Protein AF-A0A1E4ZUL5-F1 (afdb_monomer_lite)

Sequence (104 aa):
MFKGIKDVDRNYIQQSSVSFIKHAQAMFTQFPDTQESRTGSNTEALPSIWDDWYGFEDRINQFITANLNLQAALDDQVHDRKLRKAFFAVARGCKSCHDNYRND

pLDDT: mean 93.01, std 6.81, range [63.62, 98.62]

Structure (mmCIF, N/CA/C/O backbone):
data_AF-A0A1E4ZUL5-F1
#
_entry.id   AF-A0A1E4ZUL5-F1
#
loop_
_atom_site.group_PDB
_atom_site.id
_atom_site.type_symbol
_atom_site.label_atom_id
_atom_site.label_alt_id
_atom_site.label_comp_id
_atom_site.label_asym_id
_atom_site.label_entity_id
_atom_site.label_seq_id
_atom_site.pdbx_PDB_ins_code
_atom_site.Cartn_x
_atom_site.Cartn_y
_atom_site.Cartn_z
_atom_site.occupancy
_atom_site.B_iso_or_equiv
_atom_site.auth_seq_id
_atom_site.auth_comp_id
_atom_site.auth_asym_id
_atom_site.auth_atom_id
_atom_site.pdbx_PDB_model_num
ATOM 1 N N . MET A 1 1 ? -7.786 -13.842 13.023 1.00 78.81 1 MET A N 1
ATOM 2 C CA . MET A 1 1 ? -8.568 -12.612 13.251 1.00 78.81 1 MET A CA 1
ATOM 3 C C . MET A 1 1 ? -9.837 -12.633 12.410 1.00 78.81 1 MET A C 1
ATOM 5 O O . MET A 1 1 ? -10.773 -13.324 12.775 1.00 78.81 1 MET A O 1
ATOM 9 N N . PHE A 1 2 ? -9.887 -12.015 11.228 1.00 82.88 2 PHE A N 1
ATOM 10 C CA . PHE A 1 2 ? -11.168 -11.816 10.525 1.00 82.88 2 PHE A CA 1
ATOM 11 C C . PHE A 1 2 ? -11.754 -13.036 9.790 1.00 82.88 2 PHE A C 1
ATOM 13 O O . PHE A 1 2 ? -12.927 -13.009 9.428 1.00 82.88 2 PHE A O 1
ATOM 20 N N . LYS A 1 3 ? -10.980 -14.121 9.640 1.00 83.75 3 LYS A N 1
ATOM 21 C CA . LYS A 1 3 ? -11.459 -15.447 9.194 1.00 83.75 3 LYS A CA 1
ATOM 22 C C . LYS A 1 3 ? -11.962 -16.346 10.344 1.00 83.75 3 LYS A C 1
ATOM 24 O O . LYS A 1 3 ? -12.230 -17.513 10.112 1.00 83.75 3 LYS A O 1
ATOM 29 N N . GLY A 1 4 ? -12.014 -15.853 11.588 1.00 82.81 4 GLY A N 1
ATOM 30 C CA . GLY A 1 4 ? -12.458 -16.634 12.758 1.00 82.81 4 GLY A CA 1
ATOM 31 C C . GLY A 1 4 ? -11.437 -17.633 13.323 1.00 82.81 4 GLY A C 1
ATOM 32 O O . GLY A 1 4 ? -11.701 -18.256 14.335 1.00 82.81 4 GLY A O 1
ATOM 33 N N . ILE A 1 5 ? -10.251 -17.750 12.713 1.00 82.69 5 ILE A N 1
ATOM 34 C CA . ILE A 1 5 ? -9.186 -18.695 13.123 1.00 82.69 5 ILE A CA 1
ATOM 35 C C . ILE A 1 5 ? -8.497 -18.285 14.445 1.00 82.69 5 ILE A C 1
ATOM 37 O O . ILE A 1 5 ? -7.908 -19.105 15.134 1.00 82.69 5 ILE A O 1
ATOM 41 N N . LYS A 1 6 ? -8.532 -16.993 14.786 1.00 85.69 6 LYS A N 1
ATOM 42 C CA . LYS A 1 6 ? -7.927 -16.403 15.995 1.00 85.69 6 LYS A CA 1
ATOM 43 C C . LYS A 1 6 ? -8.708 -15.143 16.353 1.00 85.69 6 LYS A C 1
ATOM 45 O O . LYS A 1 6 ? -9.164 -14.476 15.416 1.00 85.69 6 LYS A O 1
ATOM 50 N N . ASP A 1 7 ? -8.770 -14.791 17.631 1.00 88.44 7 ASP A N 1
ATOM 51 C CA . ASP A 1 7 ? -9.349 -13.536 18.118 1.00 88.44 7 ASP A CA 1
ATOM 52 C C . ASP A 1 7 ? -8.728 -12.296 17.465 1.00 88.44 7 ASP A C 1
ATOM 54 O O . ASP A 1 7 ? -7.608 -12.327 16.944 1.00 88.44 7 ASP A O 1
ATOM 58 N N . VAL A 1 8 ? -9.492 -11.204 17.442 1.00 87.62 8 VAL A N 1
ATOM 59 C CA . VAL A 1 8 ? -9.040 -9.914 16.913 1.00 87.62 8 VAL A CA 1
ATOM 60 C C . VAL A 1 8 ? -8.102 -9.264 17.927 1.00 87.62 8 VAL A C 1
ATOM 62 O O . VAL A 1 8 ? -8.526 -8.860 19.003 1.00 87.62 8 VAL A O 1
ATOM 65 N N . ASP A 1 9 ? -6.834 -9.124 17.551 1.00 91.56 9 ASP A N 1
ATOM 66 C CA . ASP A 1 9 ? -5.824 -8.403 18.326 1.00 91.56 9 ASP A CA 1
ATOM 67 C C . ASP A 1 9 ? -5.589 -7.033 17.680 1.00 91.56 9 ASP A C 1
ATOM 69 O O . ASP A 1 9 ? -4.922 -6.908 16.649 1.00 91.56 9 ASP A O 1
ATOM 73 N N . ARG A 1 10 ? -6.195 -5.998 18.268 1.00 91.06 10 ARG A N 1
ATOM 74 C CA . ARG A 1 10 ? -6.157 -4.627 17.741 1.00 91.06 10 ARG A CA 1
ATOM 75 C C . ARG A 1 10 ? -4.744 -4.035 17.756 1.00 91.06 10 ARG A C 1
ATOM 77 O O . ARG A 1 10 ? -4.386 -3.337 16.811 1.00 91.06 10 ARG A O 1
ATOM 84 N N . ASN A 1 11 ? -3.923 -4.372 18.754 1.00 92.81 11 ASN A N 1
ATOM 85 C CA . ASN A 1 11 ? -2.539 -3.898 18.843 1.00 92.81 11 ASN A CA 1
ATOM 86 C C . ASN A 1 11 ? -1.685 -4.492 17.721 1.00 92.81 11 ASN A C 1
ATOM 88 O O . ASN A 1 11 ? -0.937 -3.774 17.059 1.00 92.81 11 ASN A O 1
ATOM 92 N N . TYR A 1 12 ? -1.844 -5.789 17.455 1.00 94.06 12 TYR A N 1
ATOM 93 C CA . TYR A 1 12 ? -1.155 -6.441 16.346 1.00 94.06 12 TYR A CA 1
ATOM 94 C C . TYR A 1 12 ? -1.571 -5.866 14.985 1.00 94.06 12 TYR A C 1
ATOM 96 O O . TYR A 1 12 ? -0.724 -5.652 14.113 1.00 94.06 12 TYR A O 1
ATOM 104 N N . ILE A 1 13 ? -2.864 -5.577 14.791 1.00 94.31 13 ILE A N 1
ATOM 105 C CA . ILE A 1 13 ? -3.350 -4.944 13.555 1.00 94.31 13 ILE A CA 1
ATOM 106 C C . ILE A 1 13 ? -2.754 -3.535 13.409 1.00 94.31 13 ILE A C 1
ATOM 108 O O . ILE A 1 13 ? -2.293 -3.199 12.318 1.00 94.31 13 ILE A O 1
ATOM 112 N N . GLN A 1 14 ? -2.691 -2.746 14.488 1.00 95.50 14 GLN A N 1
ATOM 113 C CA . GLN A 1 14 ? -2.076 -1.413 14.474 1.00 95.50 14 GLN A CA 1
ATOM 114 C C . GLN A 1 14 ? -0.600 -1.479 14.061 1.00 95.50 14 GLN A C 1
ATOM 116 O O . GLN A 1 14 ? -0.184 -0.787 13.133 1.00 95.50 14 GLN A O 1
ATOM 121 N N . GLN A 1 15 ? 0.186 -2.348 14.704 1.00 97.44 15 GLN A N 1
ATOM 122 C CA . GLN A 1 15 ? 1.610 -2.518 14.394 1.00 97.44 15 GLN A CA 1
ATOM 123 C C . GLN A 1 15 ? 1.828 -2.979 12.949 1.00 97.44 15 GLN A C 1
ATOM 125 O O . GLN A 1 15 ? 2.699 -2.459 12.252 1.00 97.44 15 GLN A O 1
ATOM 130 N N . SER A 1 16 ? 0.999 -3.911 12.472 1.00 96.94 16 SER A N 1
ATOM 131 C CA . SER A 1 16 ? 1.052 -4.382 11.085 1.00 96.94 16 SER A CA 1
ATOM 132 C C . SER A 1 16 ? 0.747 -3.255 10.098 1.00 96.94 16 SER A C 1
ATOM 134 O O . SER A 1 16 ? 1.457 -3.097 9.108 1.00 96.94 16 SER A O 1
ATOM 136 N N . SER A 1 17 ? -0.268 -2.435 10.383 1.00 97.81 17 SER A N 1
ATOM 137 C CA . SER A 1 17 ? -0.645 -1.307 9.531 1.00 97.81 17 SER A CA 1
ATOM 138 C C . SER A 1 17 ? 0.464 -0.254 9.431 1.00 97.81 17 SER A C 1
ATOM 140 O O . SER A 1 17 ? 0.738 0.243 8.340 1.00 97.81 17 SER A O 1
ATOM 142 N N . VAL A 1 18 ? 1.157 0.043 10.535 1.00 98.25 18 VAL A N 1
ATOM 143 C CA . VAL A 1 18 ? 2.320 0.948 10.530 1.00 98.25 18 VAL A CA 1
ATOM 144 C C . VAL A 1 18 ? 3.439 0.400 9.640 1.00 98.25 18 VAL A C 1
ATOM 146 O O . VAL A 1 18 ? 3.971 1.128 8.801 1.00 98.25 18 VAL A O 1
ATOM 149 N N . SER A 1 19 ? 3.760 -0.891 9.763 1.00 98.38 19 SER A N 1
ATOM 150 C CA . SER A 1 19 ? 4.760 -1.544 8.907 1.00 98.38 19 SER A CA 1
ATOM 151 C C . SER A 1 19 ? 4.369 -1.513 7.428 1.00 98.38 19 SER A C 1
ATOM 153 O O . SER A 1 19 ? 5.211 -1.245 6.574 1.00 98.38 19 SER A O 1
ATOM 155 N N . PHE A 1 20 ? 3.090 -1.729 7.114 1.00 98.31 20 PHE A N 1
ATOM 156 C CA . PHE A 1 20 ? 2.585 -1.658 5.744 1.00 98.31 20 PHE A CA 1
ATOM 157 C C . PHE A 1 20 ? 2.704 -0.261 5.140 1.00 98.31 20 PHE A C 1
ATOM 159 O O . PHE A 1 20 ? 3.170 -0.147 4.009 1.00 98.31 20 PHE A O 1
ATOM 166 N N . ILE A 1 21 ? 2.359 0.797 5.882 1.00 98.62 21 ILE A N 1
ATOM 167 C CA . ILE A 1 21 ? 2.550 2.179 5.414 1.00 98.62 21 ILE A CA 1
ATOM 168 C C . ILE A 1 21 ? 4.032 2.456 5.155 1.00 98.62 21 ILE A C 1
ATOM 170 O O . ILE A 1 21 ? 4.376 2.972 4.094 1.00 98.62 21 ILE A O 1
ATOM 174 N N . LYS A 1 22 ? 4.915 2.067 6.083 1.00 98.44 22 LYS A N 1
ATOM 175 C CA . LYS A 1 22 ? 6.362 2.264 5.933 1.00 98.44 22 LYS A CA 1
ATOM 176 C C . LYS A 1 22 ? 6.908 1.573 4.680 1.00 98.44 22 LYS A C 1
ATOM 178 O O . LYS A 1 22 ? 7.675 2.177 3.937 1.00 98.44 22 LYS A O 1
ATOM 183 N N . HIS A 1 23 ? 6.530 0.318 4.438 1.00 98.00 23 HIS A N 1
ATOM 184 C CA . HIS A 1 23 ? 6.974 -0.403 3.244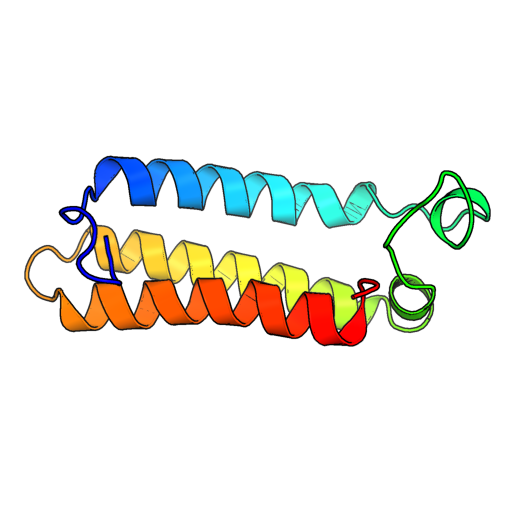 1.00 98.00 23 HIS A CA 1
ATOM 185 C C . HIS A 1 23 ? 6.399 0.206 1.967 1.00 98.00 23 HIS A C 1
ATOM 187 O O . HIS A 1 23 ? 7.141 0.375 1.008 1.00 98.00 23 HIS A O 1
ATOM 193 N N . ALA A 1 24 ? 5.124 0.603 1.969 1.00 98.00 24 ALA A N 1
ATOM 194 C CA . ALA A 1 24 ? 4.502 1.273 0.832 1.00 98.00 24 ALA A CA 1
ATOM 195 C C . ALA A 1 24 ? 5.218 2.588 0.478 1.00 98.00 24 ALA A C 1
ATOM 197 O O . ALA A 1 24 ? 5.523 2.829 -0.682 1.00 98.00 24 ALA A O 1
ATOM 198 N N . GLN A 1 25 ? 5.589 3.397 1.474 1.00 98.19 25 GLN A N 1
ATOM 199 C CA . GLN A 1 25 ? 6.389 4.611 1.261 1.00 98.19 25 GLN A CA 1
ATOM 200 C C . GLN A 1 25 ? 7.786 4.317 0.700 1.00 98.19 25 GLN A C 1
ATOM 202 O O . GLN A 1 25 ? 8.311 5.102 -0.084 1.00 98.19 25 GLN A O 1
ATOM 207 N N . ALA A 1 26 ? 8.396 3.193 1.075 1.00 97.62 26 ALA A N 1
ATOM 208 C CA . ALA A 1 26 ? 9.687 2.802 0.521 1.00 97.62 26 ALA A CA 1
ATOM 209 C C . ALA A 1 26 ? 9.589 2.421 -0.969 1.00 97.62 26 ALA A C 1
ATOM 211 O O . ALA A 1 26 ? 10.560 2.592 -1.698 1.00 97.62 26 ALA A O 1
ATOM 212 N N . MET A 1 27 ? 8.430 1.949 -1.449 1.00 96.00 27 MET A N 1
ATOM 213 C CA . MET A 1 27 ? 8.271 1.496 -2.839 1.00 96.00 27 MET A CA 1
ATOM 214 C C . MET A 1 27 ? 8.566 2.594 -3.869 1.00 96.00 27 MET A C 1
ATOM 216 O O . MET A 1 27 ? 9.116 2.285 -4.917 1.00 96.00 27 MET A O 1
ATOM 220 N N . PHE A 1 28 ? 8.336 3.873 -3.562 1.00 95.75 28 PHE A N 1
ATOM 221 C CA . PHE A 1 28 ? 8.670 4.970 -4.483 1.00 95.75 28 PHE A CA 1
ATOM 222 C C . PHE A 1 28 ? 10.158 5.027 -4.874 1.00 95.75 28 PHE A C 1
ATOM 224 O O . PHE A 1 28 ? 10.497 5.601 -5.902 1.00 95.75 28 PHE A O 1
ATOM 231 N N . THR A 1 29 ? 11.057 4.445 -4.072 1.00 95.94 29 THR A N 1
ATOM 232 C CA . THR A 1 29 ? 12.506 4.439 -4.344 1.00 95.94 29 THR A CA 1
ATOM 233 C C . THR A 1 29 ? 13.095 3.043 -4.544 1.00 95.94 29 THR A C 1
ATOM 235 O O . THR A 1 29 ? 14.248 2.925 -4.948 1.00 95.94 29 THR A O 1
ATOM 238 N N . GLN A 1 30 ? 12.327 1.981 -4.284 1.00 94.94 30 GLN A N 1
ATOM 239 C CA . GLN A 1 30 ? 12.791 0.588 -4.379 1.00 94.94 30 GLN A CA 1
ATOM 240 C C . GLN A 1 30 ? 12.534 -0.059 -5.749 1.00 94.94 30 GLN A C 1
ATOM 242 O O . GLN A 1 30 ? 12.935 -1.198 -5.966 1.00 94.94 30 GLN A O 1
ATOM 247 N N . PHE A 1 31 ? 11.916 0.668 -6.683 1.00 95.25 31 PHE A N 1
ATOM 248 C CA . PHE A 1 31 ? 11.722 0.241 -8.072 1.00 95.25 31 PHE A CA 1
ATOM 249 C C . PHE A 1 31 ? 12.484 1.165 -9.037 1.00 95.25 31 PHE A C 1
ATOM 251 O O . PHE A 1 31 ? 11.858 1.830 -9.864 1.00 95.25 31 PHE A O 1
ATOM 258 N N . PRO A 1 32 ? 13.827 1.265 -8.938 1.00 95.19 32 PRO A N 1
ATOM 259 C CA . PRO A 1 32 ? 14.588 2.095 -9.863 1.00 95.19 32 PRO A CA 1
ATOM 260 C C . PRO A 1 32 ? 14.402 1.589 -11.298 1.00 95.19 32 PRO A C 1
ATOM 262 O O . PRO A 1 32 ? 14.262 0.391 -11.530 1.00 95.19 32 PRO A O 1
ATOM 265 N N . ASP A 1 33 ? 14.382 2.501 -12.267 1.00 95.06 33 ASP A N 1
ATOM 266 C CA . ASP A 1 33 ? 14.229 2.137 -13.675 1.00 95.06 33 ASP A CA 1
ATOM 267 C C . ASP A 1 33 ? 15.566 1.654 -14.261 1.00 95.06 33 ASP A C 1
ATOM 269 O O . ASP A 1 33 ? 16.291 2.394 -14.928 1.00 95.06 33 ASP A O 1
ATOM 273 N N . THR A 1 34 ? 15.935 0.413 -13.935 1.00 94.06 34 THR A N 1
ATOM 274 C CA . THR A 1 34 ? 17.105 -0.277 -14.494 1.00 94.06 34 THR A CA 1
ATOM 275 C C . THR A 1 34 ? 16.706 -1.604 -15.130 1.00 94.06 34 THR A C 1
ATOM 277 O O . THR A 1 34 ? 15.645 -2.169 -14.846 1.00 94.06 34 THR A O 1
ATOM 280 N N . GLN A 1 35 ? 17.582 -2.148 -15.978 1.00 91.44 35 GLN A N 1
ATOM 281 C CA . GLN A 1 35 ? 17.363 -3.449 -16.610 1.00 91.44 35 GLN A CA 1
ATOM 282 C C . GLN A 1 35 ? 17.187 -4.569 -15.571 1.00 91.44 35 GLN A C 1
ATOM 284 O O . GLN A 1 35 ? 16.341 -5.454 -15.739 1.00 91.44 35 GLN A O 1
ATOM 289 N N . GLU A 1 36 ? 17.966 -4.518 -14.488 1.00 90.75 36 GLU A N 1
ATOM 290 C CA . GLU A 1 36 ? 17.919 -5.473 -13.382 1.00 90.75 36 GLU A CA 1
ATOM 291 C C . GLU A 1 36 ? 16.580 -5.417 -12.653 1.00 90.75 36 GLU A C 1
ATOM 293 O O . GLU A 1 36 ? 16.017 -6.464 -12.345 1.00 90.75 36 GLU A O 1
ATOM 298 N N . SER A 1 37 ? 16.044 -4.220 -12.422 1.00 92.12 37 SER A N 1
ATOM 299 C CA . SER A 1 37 ? 14.732 -4.056 -11.802 1.00 92.12 37 SER A CA 1
ATOM 300 C C . SER A 1 37 ? 13.606 -4.560 -12.701 1.00 92.12 37 SER A C 1
ATOM 302 O O . SER A 1 37 ? 12.704 -5.230 -12.203 1.00 92.12 37 SER A O 1
ATOM 304 N N . ARG A 1 38 ? 13.692 -4.317 -14.016 1.00 91.25 38 ARG A N 1
ATOM 305 C CA . ARG A 1 38 ? 12.674 -4.736 -14.993 1.00 91.25 38 ARG A CA 1
ATOM 306 C C . ARG A 1 38 ? 12.643 -6.235 -15.274 1.00 91.25 38 ARG A C 1
ATOM 308 O O . ARG A 1 38 ? 11.579 -6.772 -15.563 1.00 91.25 38 ARG A O 1
ATOM 315 N N . THR A 1 39 ? 13.802 -6.894 -15.295 1.00 86.44 39 THR A N 1
ATOM 316 C CA . THR A 1 39 ? 13.919 -8.269 -15.832 1.00 86.44 39 THR A CA 1
ATOM 317 C C . THR A 1 39 ? 14.960 -9.151 -15.139 1.00 86.44 39 THR A C 1
ATOM 319 O O . THR A 1 39 ? 15.075 -10.331 -15.466 1.00 86.44 39 THR A O 1
ATOM 322 N N . GLY A 1 40 ? 15.756 -8.603 -14.219 1.00 83.50 40 GLY A N 1
ATOM 323 C CA . GLY A 1 40 ? 16.863 -9.310 -13.577 1.00 83.50 40 GLY A CA 1
ATOM 324 C C . GLY A 1 40 ? 16.491 -9.980 -12.254 1.00 83.50 40 GLY A C 1
ATOM 325 O O . GLY A 1 40 ? 15.355 -9.932 -11.788 1.00 83.50 40 GLY A O 1
ATOM 326 N N . SER A 1 41 ? 17.490 -10.607 -11.625 1.00 80.56 41 SER A N 1
ATOM 327 C CA . SER A 1 41 ? 17.466 -11.044 -10.216 1.00 80.56 41 SER A CA 1
ATOM 328 C C . SER A 1 41 ? 16.278 -11.916 -9.775 1.00 80.56 41 SER A C 1
ATOM 330 O O . SER A 1 41 ? 15.945 -11.922 -8.592 1.00 80.56 41 SER A O 1
ATOM 332 N N . ASN A 1 42 ? 15.646 -12.664 -10.689 1.00 86.38 42 ASN A N 1
ATOM 333 C CA . ASN A 1 42 ? 14.407 -13.415 -10.426 1.00 86.38 42 ASN A CA 1
ATOM 334 C C . ASN A 1 42 ? 13.295 -12.540 -9.819 1.00 86.38 42 ASN A C 1
ATOM 336 O O . ASN A 1 42 ? 12.534 -12.995 -8.965 1.00 86.38 42 ASN A O 1
ATOM 340 N N . THR A 1 43 ? 13.237 -11.270 -10.224 1.00 92.44 43 THR A N 1
ATOM 341 C CA . THR A 1 43 ? 12.201 -10.343 -9.777 1.00 92.44 43 THR A CA 1
ATOM 342 C C . THR A 1 43 ? 10.815 -10.825 -10.201 1.00 92.44 43 THR A C 1
ATOM 344 O O . THR A 1 43 ? 10.614 -11.322 -11.309 1.00 92.44 43 THR A O 1
ATOM 347 N N . GLU A 1 44 ? 9.838 -10.651 -9.317 1.00 95.06 44 GLU A N 1
ATOM 348 C CA . GLU A 1 44 ? 8.420 -10.830 -9.642 1.00 95.06 44 GLU A CA 1
ATOM 349 C C . GLU A 1 44 ? 7.777 -9.517 -10.111 1.00 95.06 44 GLU A C 1
ATOM 351 O O . GLU A 1 44 ? 6.603 -9.506 -10.463 1.00 95.06 44 GLU A O 1
ATOM 356 N N . ALA A 1 45 ? 8.517 -8.405 -10.094 1.00 96.19 45 ALA A N 1
ATOM 357 C CA . ALA A 1 45 ? 8.045 -7.110 -10.565 1.00 96.19 45 ALA A CA 1
ATOM 358 C C . ALA A 1 45 ? 7.823 -7.149 -12.084 1.00 96.19 45 ALA A C 1
ATOM 360 O O . ALA A 1 45 ? 8.734 -7.482 -12.842 1.00 96.19 45 ALA A O 1
ATOM 361 N N . LEU A 1 46 ? 6.618 -6.802 -12.532 1.00 95.62 46 LEU A N 1
ATOM 362 C CA . LEU A 1 46 ? 6.310 -6.732 -13.958 1.00 95.62 46 LEU A CA 1
ATOM 363 C C . LEU A 1 46 ? 6.857 -5.437 -14.580 1.00 95.62 46 LEU A C 1
ATOM 365 O O . LEU A 1 46 ? 6.765 -4.383 -13.944 1.00 95.62 46 LEU A O 1
ATOM 369 N N . PRO A 1 47 ? 7.316 -5.459 -15.851 1.00 94.50 47 PRO A N 1
ATOM 370 C CA . PRO A 1 47 ? 7.703 -4.254 -16.593 1.00 94.50 47 PRO A CA 1
ATOM 371 C C . PRO A 1 47 ? 6.636 -3.142 -16.609 1.00 94.50 47 PRO A C 1
ATOM 373 O O . PRO A 1 47 ? 6.975 -1.963 -16.702 1.00 94.50 47 PRO A O 1
ATOM 376 N N . SER A 1 48 ? 5.360 -3.509 -16.436 1.00 95.50 48 SER A N 1
ATOM 377 C CA . SER A 1 48 ? 4.224 -2.587 -16.350 1.00 95.50 48 SER A CA 1
ATOM 378 C C . SER A 1 48 ? 4.350 -1.538 -15.245 1.00 95.50 48 SER A C 1
ATOM 380 O O . SER A 1 48 ? 3.764 -0.471 -15.381 1.00 95.50 48 SER A O 1
ATOM 382 N N . ILE A 1 49 ? 5.121 -1.793 -14.180 1.00 97.38 49 ILE A N 1
ATOM 383 C CA . ILE A 1 49 ? 5.389 -0.799 -13.124 1.00 97.38 49 ILE A CA 1
ATOM 384 C C . ILE A 1 49 ? 6.009 0.460 -13.724 1.00 97.38 49 ILE A C 1
ATOM 386 O O . ILE A 1 49 ? 5.611 1.568 -13.382 1.00 97.38 49 ILE A O 1
ATOM 390 N N . TRP A 1 50 ? 6.974 0.303 -14.625 1.00 97.00 50 TRP A N 1
ATOM 391 C CA . TRP A 1 50 ? 7.674 1.443 -15.207 1.00 97.00 50 TRP A CA 1
ATOM 392 C C . TRP A 1 50 ? 6.971 1.993 -16.450 1.00 97.00 50 TRP A C 1
ATOM 394 O O . TRP A 1 50 ? 7.112 3.176 -16.748 1.00 97.00 50 TRP A O 1
ATOM 404 N N . ASP A 1 51 ? 6.199 1.165 -17.156 1.00 96.62 51 ASP A N 1
ATOM 405 C CA . ASP A 1 51 ? 5.394 1.616 -18.298 1.00 96.62 51 ASP A CA 1
ATOM 406 C C . ASP A 1 51 ? 4.152 2.417 -17.840 1.00 96.62 51 ASP A C 1
ATOM 408 O O . ASP A 1 51 ? 3.681 3.298 -18.558 1.00 96.62 51 ASP A O 1
ATOM 412 N N . ASP A 1 52 ? 3.656 2.152 -16.624 1.00 97.94 52 ASP A N 1
ATOM 413 C CA . ASP A 1 52 ? 2.549 2.849 -15.956 1.00 97.94 52 ASP A CA 1
ATOM 414 C C . ASP A 1 52 ? 2.935 3.269 -14.524 1.00 97.94 52 ASP A C 1
ATOM 416 O O . ASP A 1 52 ? 2.327 2.872 -13.524 1.00 97.94 52 ASP A O 1
ATOM 420 N N . TRP A 1 53 ? 3.975 4.103 -14.421 1.00 97.44 53 TRP A N 1
ATOM 421 C CA . TRP A 1 53 ? 4.473 4.573 -13.125 1.00 97.44 53 TRP A CA 1
ATOM 422 C C . TRP A 1 53 ? 3.400 5.312 -12.316 1.00 97.44 53 TRP A C 1
ATOM 424 O O . TRP A 1 53 ? 3.242 5.067 -11.122 1.00 97.44 53 TRP A O 1
ATOM 434 N N . TYR A 1 54 ? 2.601 6.167 -12.961 1.00 98.00 54 TYR A N 1
ATOM 435 C CA . TYR A 1 54 ? 1.531 6.900 -12.279 1.00 98.00 54 TYR A CA 1
ATOM 436 C C . TYR A 1 54 ? 0.444 5.975 -11.720 1.00 98.00 54 TYR A C 1
ATOM 438 O O . TYR A 1 54 ? -0.030 6.202 -10.605 1.00 98.00 54 TYR A O 1
ATOM 446 N N . GLY A 1 55 ? 0.053 4.929 -12.455 1.00 98.12 55 GLY A N 1
ATOM 447 C CA . GLY A 1 55 ? -0.880 3.929 -11.943 1.00 98.12 55 GLY A CA 1
ATOM 448 C C . GLY A 1 55 ? -0.299 3.151 -10.763 1.00 98.12 55 GLY A C 1
ATOM 449 O O . GLY A 1 55 ? -0.994 2.933 -9.766 1.00 98.12 55 GLY A O 1
ATOM 450 N N . PHE A 1 56 ? 0.990 2.806 -10.814 1.00 98.50 56 PHE A N 1
ATOM 451 C CA . PHE A 1 56 ? 1.686 2.161 -9.702 1.00 98.50 56 PHE A CA 1
ATOM 452 C C . PHE A 1 56 ? 1.723 3.053 -8.446 1.00 98.50 56 PHE A C 1
ATOM 454 O O . PHE A 1 56 ? 1.343 2.607 -7.357 1.00 98.50 56 PHE A O 1
ATOM 461 N N . GLU A 1 57 ? 2.079 4.333 -8.590 1.00 98.25 57 GLU A N 1
ATOM 462 C CA . GLU A 1 57 ? 2.052 5.320 -7.502 1.00 98.25 57 GLU A CA 1
ATOM 463 C C . GLU A 1 57 ? 0.647 5.497 -6.908 1.00 98.25 57 GLU A C 1
ATOM 465 O O . GLU A 1 57 ? 0.483 5.562 -5.685 1.00 98.25 57 GLU A O 1
ATOM 470 N N . ASP A 1 58 ? -0.389 5.538 -7.749 1.00 98.44 58 ASP A N 1
ATOM 471 C CA . ASP A 1 58 ? -1.782 5.606 -7.305 1.00 98.44 58 ASP A CA 1
ATOM 472 C C . ASP A 1 58 ? -2.165 4.375 -6.463 1.00 98.44 58 ASP A C 1
ATOM 474 O O . ASP A 1 58 ? -2.765 4.520 -5.393 1.00 98.44 58 ASP A O 1
ATOM 478 N N . ARG A 1 59 ? -1.739 3.161 -6.849 1.00 98.38 59 ARG A N 1
ATOM 479 C CA . ARG A 1 59 ? -1.951 1.956 -6.021 1.00 98.38 59 ARG A CA 1
ATOM 480 C C . ARG A 1 59 ? -1.246 2.037 -4.674 1.00 98.38 59 ARG A C 1
ATOM 482 O O . ARG A 1 59 ? -1.855 1.674 -3.661 1.00 98.38 59 ARG A O 1
ATOM 489 N N . ILE A 1 60 ? -0.006 2.524 -4.637 1.00 98.50 60 ILE A N 1
ATOM 490 C CA . ILE A 1 60 ? 0.737 2.724 -3.385 1.00 98.50 60 ILE A CA 1
ATOM 491 C C . ILE A 1 60 ? -0.020 3.700 -2.477 1.00 98.50 60 ILE A C 1
ATOM 493 O O . ILE A 1 60 ? -0.279 3.394 -1.309 1.00 98.50 60 ILE A O 1
ATOM 497 N N . ASN A 1 61 ? -0.439 4.846 -3.015 1.00 98.56 61 ASN A N 1
ATOM 498 C CA . ASN A 1 61 ? -1.166 5.866 -2.264 1.00 98.56 61 ASN A CA 1
ATOM 499 C C . ASN A 1 61 ? -2.514 5.349 -1.745 1.00 98.56 61 ASN A C 1
ATOM 501 O O . ASN A 1 61 ? -2.822 5.513 -0.563 1.00 98.56 61 ASN A O 1
ATOM 505 N N . GLN A 1 62 ? -3.286 4.641 -2.574 1.00 98.31 62 GLN A N 1
ATOM 506 C CA . GLN A 1 62 ? -4.542 4.009 -2.159 1.00 98.31 62 GLN A CA 1
ATOM 507 C C . GLN A 1 62 ? -4.330 2.995 -1.030 1.00 98.31 62 GLN A C 1
ATOM 509 O O . GLN A 1 62 ? -5.124 2.942 -0.085 1.00 98.31 62 GLN A O 1
ATOM 514 N N . PHE A 1 63 ? -3.249 2.213 -1.085 1.00 98.62 63 PHE A N 1
ATOM 515 C CA . PHE A 1 63 ? -2.899 1.266 -0.031 1.00 98.62 63 PHE A CA 1
ATOM 516 C C . PHE A 1 63 ? -2.508 1.969 1.280 1.00 98.62 63 PHE A C 1
ATOM 518 O O . PHE A 1 63 ? -2.942 1.544 2.357 1.00 98.62 63 PHE A O 1
ATOM 525 N N . ILE A 1 64 ? -1.761 3.076 1.211 1.00 98.62 64 ILE A N 1
ATOM 526 C CA . ILE A 1 64 ? -1.446 3.920 2.374 1.00 98.62 64 ILE A CA 1
ATOM 527 C C . ILE A 1 64 ? -2.735 4.493 2.977 1.00 98.62 64 ILE A C 1
ATOM 529 O O . ILE A 1 64 ? -2.976 4.332 4.174 1.00 98.62 64 ILE A O 1
ATOM 533 N N . THR A 1 65 ? -3.610 5.091 2.164 1.00 98.50 65 THR A N 1
ATOM 534 C CA . THR A 1 65 ? -4.896 5.637 2.624 1.00 98.50 65 THR A CA 1
ATOM 535 C C . THR A 1 65 ? -5.783 4.561 3.253 1.00 98.50 65 THR A C 1
ATOM 537 O O . THR A 1 65 ? -6.396 4.795 4.295 1.00 98.50 65 THR A O 1
ATOM 540 N N . ALA A 1 66 ? -5.840 3.357 2.675 1.00 98.44 66 ALA A N 1
ATOM 541 C CA . ALA A 1 66 ? -6.589 2.242 3.251 1.00 98.44 66 ALA A CA 1
ATOM 542 C C . ALA A 1 66 ? -6.054 1.840 4.636 1.00 98.44 66 ALA A C 1
ATOM 544 O O . ALA A 1 66 ? -6.847 1.560 5.537 1.00 98.44 66 ALA A O 1
ATOM 545 N N . ASN A 1 67 ? -4.732 1.850 4.824 1.00 98.38 67 ASN A N 1
ATOM 546 C CA . ASN A 1 67 ? -4.110 1.584 6.119 1.00 98.38 67 ASN A CA 1
ATOM 547 C C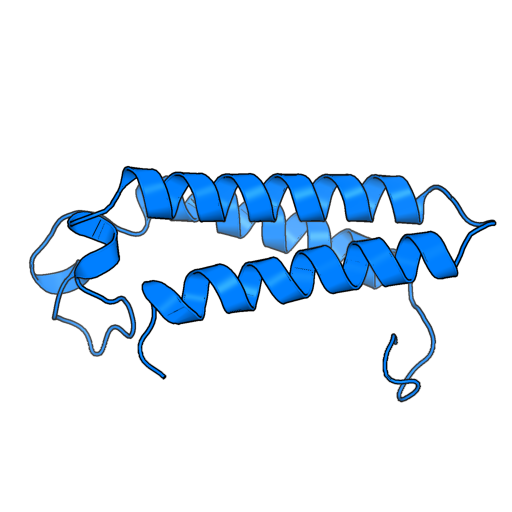 . ASN A 1 67 ? -4.388 2.697 7.137 1.00 98.38 67 ASN A C 1
ATOM 549 O O . ASN A 1 67 ? -4.758 2.391 8.265 1.00 98.38 67 ASN A O 1
ATOM 553 N N . LEU A 1 68 ? -4.312 3.972 6.750 1.00 97.62 68 LEU A N 1
ATOM 554 C CA . LEU A 1 68 ? -4.679 5.089 7.634 1.00 97.62 68 LEU A CA 1
ATOM 555 C C . LEU A 1 68 ? -6.147 4.998 8.085 1.00 97.62 68 LEU A C 1
ATOM 557 O O . LEU A 1 68 ? -6.456 5.167 9.263 1.00 97.62 68 LEU A O 1
ATOM 561 N N . ASN A 1 69 ? -7.051 4.629 7.174 1.00 96.12 69 ASN A N 1
ATOM 562 C CA . ASN A 1 69 ? -8.456 4.381 7.504 1.00 96.12 69 ASN A CA 1
ATOM 563 C C . ASN A 1 69 ? -8.646 3.168 8.430 1.00 96.12 69 ASN A C 1
ATOM 565 O O . ASN A 1 69 ? -9.566 3.159 9.249 1.00 96.12 69 ASN A O 1
ATOM 569 N N . LEU A 1 70 ? -7.800 2.139 8.306 1.00 96.25 70 LEU A N 1
ATOM 570 C CA . LEU A 1 70 ? -7.783 1.002 9.226 1.00 96.25 70 LEU A CA 1
ATOM 571 C C . LEU A 1 70 ? -7.345 1.431 10.629 1.00 96.25 70 LEU A C 1
ATOM 573 O O . LEU A 1 70 ? -8.005 1.044 11.589 1.00 96.25 70 LEU A O 1
ATOM 577 N N . GLN A 1 71 ? -6.308 2.261 10.744 1.00 95.31 71 GLN A N 1
ATOM 578 C CA . GLN A 1 71 ? -5.860 2.814 12.027 1.00 95.31 71 GLN A CA 1
ATOM 579 C C . GLN A 1 71 ? -6.972 3.633 12.692 1.00 95.31 71 GLN A C 1
ATOM 581 O O . GLN A 1 71 ? -7.346 3.347 13.824 1.00 95.31 71 GLN A O 1
ATOM 586 N N . ALA A 1 72 ? -7.631 4.526 11.947 1.00 93.31 72 ALA A N 1
ATOM 587 C CA . ALA A 1 72 ? -8.768 5.291 12.468 1.00 93.31 72 ALA A CA 1
ATOM 588 C C . ALA A 1 72 ? -9.965 4.407 12.892 1.00 93.31 72 ALA A C 1
ATOM 590 O O . ALA A 1 72 ? -10.758 4.781 13.754 1.00 93.31 72 ALA A O 1
ATOM 591 N N . ALA A 1 73 ? -10.135 3.228 12.282 1.00 92.56 73 ALA A N 1
ATOM 592 C CA . ALA A 1 73 ? -11.170 2.268 12.666 1.00 92.56 73 ALA A CA 1
ATOM 593 C C . ALA A 1 73 ? -10.786 1.406 13.883 1.00 92.56 73 ALA A C 1
ATOM 595 O O . ALA A 1 73 ? -11.671 0.806 14.493 1.00 92.56 73 ALA A O 1
ATOM 596 N N . LEU A 1 74 ? -9.498 1.314 14.231 1.00 90.56 74 LEU A N 1
ATOM 597 C CA . LEU A 1 74 ? -9.037 0.615 15.433 1.00 90.56 74 LEU A CA 1
ATOM 598 C C . LEU A 1 74 ? -9.344 1.409 16.705 1.00 90.56 74 LEU A C 1
ATOM 600 O O . LEU A 1 74 ? -9.703 0.787 17.710 1.00 90.56 74 LEU A O 1
ATOM 604 N N . ASP A 1 75 ? -9.288 2.740 16.622 1.00 83.00 75 ASP A N 1
ATOM 605 C CA . ASP A 1 75 ? -9.646 3.670 17.705 1.00 83.00 75 ASP A CA 1
ATOM 606 C C . ASP A 1 75 ? -11.146 3.617 18.044 1.00 83.00 75 ASP A C 1
ATOM 608 O O . ASP A 1 75 ? -11.570 3.853 19.175 1.00 83.00 75 ASP A O 1
ATOM 612 N N . ASP A 1 76 ? -11.963 3.228 17.065 1.00 78.81 76 ASP A N 1
ATOM 613 C CA . ASP A 1 76 ? -13.398 3.012 17.202 1.00 78.81 76 ASP A CA 1
ATOM 614 C C . ASP A 1 76 ? -13.672 1.596 17.752 1.00 78.81 76 ASP A C 1
ATOM 616 O O . ASP A 1 76 ? -13.843 0.609 17.021 1.00 78.81 76 ASP A O 1
ATOM 620 N N . GLN A 1 77 ? -13.656 1.467 19.083 1.00 68.81 77 GLN A N 1
ATOM 621 C CA . GLN A 1 77 ? -13.858 0.180 19.768 1.00 68.81 77 GLN A CA 1
ATOM 622 C C . GLN A 1 77 ? -15.308 -0.322 19.754 1.00 68.81 77 GLN A C 1
ATOM 624 O O . GLN A 1 77 ? -15.561 -1.466 20.121 1.00 68.81 77 GLN A O 1
ATOM 629 N N . VAL A 1 78 ? -16.258 0.494 19.296 1.00 63.62 78 VAL A N 1
ATOM 630 C CA . VAL A 1 78 ? -17.689 0.159 19.313 1.00 63.62 78 VAL A CA 1
ATOM 631 C C . VAL A 1 78 ? -18.110 -0.578 18.034 1.00 63.62 78 VAL A C 1
ATOM 633 O O . VAL A 1 78 ? -19.081 -1.337 18.030 1.00 63.62 78 VAL A O 1
ATOM 636 N N . HIS A 1 79 ? -17.384 -0.394 16.925 1.00 75.44 79 HIS A N 1
ATOM 637 C CA . HIS A 1 79 ? -17.850 -0.802 15.598 1.00 75.44 79 HIS A CA 1
ATOM 638 C C . HIS A 1 79 ? -16.958 -1.845 14.900 1.00 75.44 79 HIS A C 1
ATOM 640 O O . HIS A 1 79 ? -16.315 -1.574 13.883 1.00 75.44 79 HIS A O 1
ATOM 646 N N . ASP A 1 80 ? -17.027 -3.104 15.342 1.00 81.06 80 ASP A N 1
ATOM 647 C CA . ASP A 1 80 ? -16.304 -4.237 14.727 1.00 81.06 80 ASP A CA 1
ATOM 648 C C . ASP A 1 80 ? -16.584 -4.427 13.223 1.00 81.06 80 ASP A C 1
ATOM 650 O O . ASP A 1 80 ? -15.711 -4.847 12.458 1.00 81.06 80 ASP A O 1
ATOM 654 N N . ARG A 1 81 ? -17.792 -4.084 12.754 1.00 86.19 81 ARG A N 1
ATOM 655 C CA . ARG A 1 81 ? -18.125 -4.108 11.317 1.00 86.19 81 ARG A CA 1
ATOM 656 C C . ARG A 1 81 ? -17.299 -3.085 10.525 1.00 86.19 81 ARG A C 1
ATOM 658 O O . ARG A 1 81 ? -16.877 -3.389 9.408 1.00 86.19 81 ARG A O 1
ATOM 665 N N . LYS A 1 82 ? -17.063 -1.894 11.084 1.00 88.94 82 LYS A N 1
ATOM 666 C CA . LYS A 1 82 ? -16.254 -0.834 10.463 1.00 88.94 82 LYS A CA 1
ATOM 667 C C . LYS A 1 82 ? -14.790 -1.258 10.396 1.00 88.94 82 LYS A C 1
ATOM 669 O O . LYS A 1 82 ? -14.196 -1.174 9.323 1.00 88.94 82 LYS A O 1
ATOM 674 N N . LEU A 1 83 ? -14.270 -1.832 11.484 1.00 91.06 83 LEU A N 1
ATOM 675 C CA . LEU A 1 83 ? -12.927 -2.412 11.523 1.00 91.06 83 LEU A CA 1
ATOM 676 C C . LEU A 1 83 ? -12.747 -3.513 10.463 1.00 91.06 83 LEU A C 1
ATOM 678 O O . LEU A 1 83 ? -11.804 -3.469 9.675 1.00 91.06 83 LEU A O 1
ATOM 682 N N . ARG A 1 84 ? -13.696 -4.458 10.366 1.00 91.38 84 ARG A N 1
ATOM 683 C CA . ARG A 1 84 ? -13.698 -5.501 9.321 1.00 91.38 84 ARG A CA 1
ATOM 684 C C . ARG A 1 84 ? -13.675 -4.908 7.913 1.00 91.38 84 ARG A C 1
ATOM 686 O O . ARG A 1 84 ? -12.882 -5.342 7.081 1.00 91.38 84 ARG A O 1
ATOM 693 N N . LYS A 1 85 ? -14.531 -3.920 7.634 1.00 92.94 85 LYS A N 1
ATOM 694 C CA . LYS A 1 85 ? -14.592 -3.260 6.320 1.00 92.94 85 LYS A CA 1
ATOM 695 C C . LYS A 1 85 ? -13.259 -2.593 5.964 1.00 92.94 85 LYS A C 1
ATOM 697 O O . LYS A 1 85 ? -12.804 -2.745 4.832 1.00 92.94 85 LYS A O 1
ATOM 702 N N . ALA A 1 86 ? -12.641 -1.893 6.914 1.00 95.31 86 ALA A N 1
ATOM 703 C CA . ALA A 1 86 ? -11.349 -1.244 6.712 1.00 95.31 86 ALA A CA 1
ATOM 704 C C . ALA A 1 86 ? -10.232 -2.271 6.463 1.00 95.31 86 ALA A C 1
ATOM 706 O O . ALA A 1 86 ? -9.468 -2.129 5.512 1.00 95.31 86 ALA A O 1
ATOM 707 N N . PHE A 1 87 ? -10.210 -3.372 7.220 1.00 94.88 87 PHE A N 1
ATOM 708 C CA . PHE A 1 87 ? -9.259 -4.464 7.001 1.00 94.88 87 PHE A CA 1
ATOM 709 C C . PHE A 1 87 ? -9.360 -5.046 5.582 1.00 94.88 87 PHE A C 1
ATOM 711 O O . PHE A 1 87 ? -8.355 -5.202 4.890 1.00 94.88 87 PHE A O 1
ATOM 718 N N . PHE A 1 88 ? -10.577 -5.321 5.101 1.00 95.00 88 PHE A N 1
ATOM 719 C CA . PHE A 1 88 ? -10.773 -5.821 3.736 1.00 95.00 88 PHE A CA 1
ATOM 720 C C . PHE A 1 88 ? -10.471 -4.777 2.653 1.00 95.00 88 PHE A C 1
ATOM 72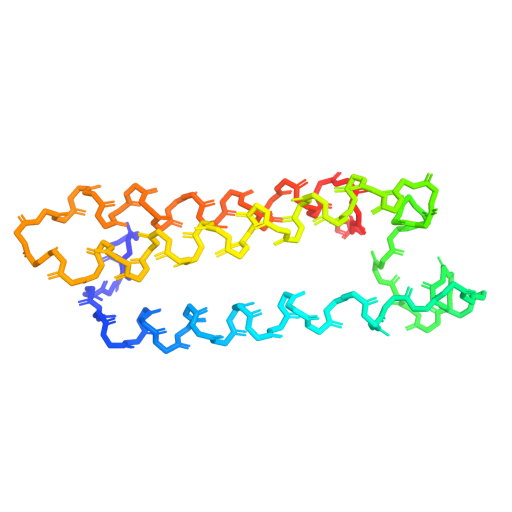2 O O . PHE A 1 88 ? -10.213 -5.149 1.510 1.00 95.00 88 PHE A O 1
ATOM 729 N N . ALA A 1 89 ? -10.498 -3.478 2.963 1.00 97.19 89 ALA A N 1
ATOM 730 C CA . ALA A 1 89 ? -10.008 -2.457 2.041 1.00 97.19 89 ALA A CA 1
ATOM 731 C C . ALA A 1 89 ? -8.484 -2.555 1.868 1.00 97.19 89 ALA A C 1
ATOM 733 O O . ALA A 1 89 ? -8.021 -2.578 0.732 1.00 97.19 89 ALA A O 1
ATOM 734 N N . VAL A 1 90 ? -7.729 -2.733 2.960 1.00 97.88 90 VAL A N 1
ATOM 735 C CA . VAL A 1 90 ? -6.274 -2.968 2.904 1.00 97.88 90 VAL A CA 1
ATOM 736 C C . VAL A 1 90 ? -5.949 -4.231 2.102 1.00 97.88 90 VAL A C 1
ATOM 738 O O . VAL A 1 90 ? -5.149 -4.178 1.174 1.00 97.88 90 VAL A O 1
ATOM 741 N N . ALA A 1 91 ? -6.625 -5.350 2.389 1.00 96.19 91 ALA A N 1
ATOM 742 C CA . ALA A 1 91 ? -6.398 -6.611 1.676 1.00 96.19 91 ALA A CA 1
ATOM 743 C C . ALA A 1 91 ? -6.689 -6.512 0.165 1.00 96.19 91 ALA A C 1
ATOM 745 O O . ALA A 1 91 ? -5.985 -7.113 -0.646 1.00 96.19 91 ALA A O 1
ATOM 746 N N . ARG A 1 92 ? -7.712 -5.737 -0.224 1.00 96.81 92 ARG A N 1
ATOM 747 C CA . ARG A 1 92 ? -8.000 -5.461 -1.639 1.00 96.81 92 ARG A CA 1
ATOM 748 C C . ARG A 1 92 ? -6.911 -4.625 -2.301 1.00 96.81 92 ARG A C 1
ATOM 750 O O . ARG A 1 92 ? -6.639 -4.882 -3.463 1.00 96.81 92 ARG A O 1
ATOM 757 N N . GLY A 1 93 ? -6.275 -3.707 -1.571 1.00 97.19 93 GLY A N 1
ATOM 758 C CA . GLY A 1 93 ? -5.130 -2.939 -2.065 1.00 97.19 93 GLY A CA 1
ATOM 759 C C . GLY A 1 93 ? -3.962 -3.833 -2.496 1.00 97.19 93 GLY A C 1
ATOM 760 O O . GLY A 1 93 ? -3.405 -3.626 -3.572 1.00 97.19 93 GLY A O 1
ATOM 761 N N . CYS A 1 94 ? -3.660 -4.885 -1.720 1.00 97.38 94 CYS A N 1
ATOM 762 C CA . CYS A 1 94 ? -2.652 -5.882 -2.100 1.00 97.38 94 CYS A CA 1
ATOM 763 C C . CYS A 1 94 ? -3.004 -6.535 -3.442 1.00 97.38 94 CYS A C 1
ATOM 765 O O . CYS A 1 94 ? -2.188 -6.553 -4.358 1.00 97.38 94 CYS A O 1
ATOM 767 N N . LYS A 1 95 ? -4.243 -7.035 -3.562 1.00 95.94 95 LYS A N 1
ATOM 768 C CA . LYS A 1 95 ? -4.719 -7.694 -4.782 1.00 95.94 95 LYS A CA 1
ATOM 769 C C . LYS A 1 95 ? -4.700 -6.746 -5.983 1.00 95.94 95 LYS A C 1
ATOM 771 O O . LYS A 1 95 ? -4.142 -7.096 -7.008 1.00 95.94 95 LYS A O 1
ATOM 776 N N . SER A 1 96 ? -5.248 -5.538 -5.853 1.00 95.25 96 SER A N 1
ATOM 777 C CA . SER A 1 96 ? -5.339 -4.594 -6.975 1.00 95.25 96 SER A CA 1
ATOM 778 C C . SER A 1 96 ? -3.982 -4.158 -7.523 1.00 95.25 96 SER A C 1
ATOM 780 O O . SER A 1 96 ? -3.885 -3.827 -8.701 1.00 95.25 96 SER A O 1
ATOM 782 N N . CYS A 1 97 ? -2.953 -4.117 -6.672 1.00 97.56 97 CYS A N 1
ATOM 783 C CA . CYS A 1 97 ? -1.592 -3.847 -7.115 1.00 97.56 97 CYS A CA 1
ATOM 784 C C . CYS A 1 97 ? -0.987 -5.093 -7.776 1.00 97.56 97 CYS A C 1
ATOM 786 O O . CYS A 1 97 ? -0.549 -5.030 -8.920 1.00 97.56 97 CYS A O 1
ATOM 788 N N . HIS A 1 98 ? -1.028 -6.242 -7.094 1.00 97.62 98 HIS A N 1
ATOM 789 C CA . HIS A 1 98 ? -0.391 -7.461 -7.595 1.00 97.62 98 HIS A CA 1
ATOM 790 C C . HIS A 1 98 ? -0.999 -7.959 -8.910 1.00 97.62 98 HIS A C 1
ATOM 792 O O . HIS A 1 98 ? -0.236 -8.351 -9.776 1.00 97.62 98 HIS A O 1
ATOM 798 N N . ASP A 1 99 ? -2.314 -7.822 -9.109 1.00 96.44 99 ASP A N 1
ATOM 799 C CA . ASP A 1 99 ? -2.993 -8.196 -10.360 1.00 96.44 99 ASP A CA 1
ATOM 800 C C . ASP A 1 99 ? -2.426 -7.488 -11.609 1.00 96.44 99 ASP A C 1
ATOM 802 O O . ASP A 1 99 ? -2.616 -7.974 -12.718 1.00 96.44 99 ASP A O 1
ATOM 806 N N . ASN A 1 100 ? -1.781 -6.324 -11.450 1.00 94.94 100 ASN A N 1
ATOM 807 C CA . ASN A 1 100 ? -1.294 -5.505 -12.568 1.00 94.94 100 ASN A CA 1
ATOM 808 C C . ASN A 1 100 ? 0.237 -5.375 -12.616 1.00 94.94 100 ASN A C 1
ATOM 810 O O . ASN A 1 100 ? 0.787 -5.036 -13.665 1.00 94.94 100 ASN A O 1
ATOM 814 N N . TYR A 1 101 ? 0.921 -5.602 -11.491 1.00 97.12 101 TYR A N 1
ATOM 815 C CA . TYR A 1 101 ? 2.322 -5.207 -11.308 1.00 97.12 101 T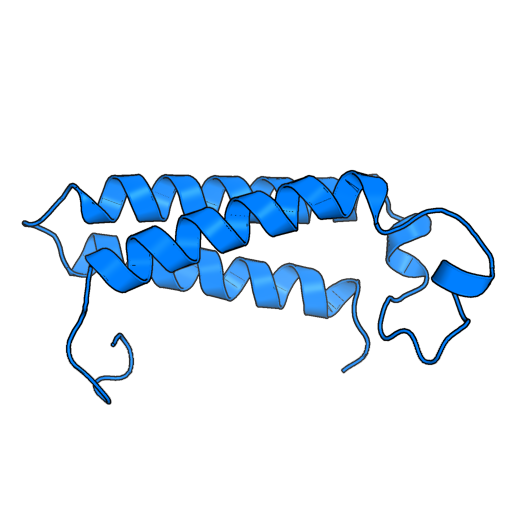YR A CA 1
ATOM 816 C C . TYR A 1 101 ? 3.228 -6.317 -10.746 1.00 97.12 101 TYR A C 1
ATOM 818 O O . TYR A 1 101 ? 4.432 -6.099 -10.611 1.00 97.12 101 TYR A O 1
ATOM 826 N N . ARG A 1 102 ? 2.695 -7.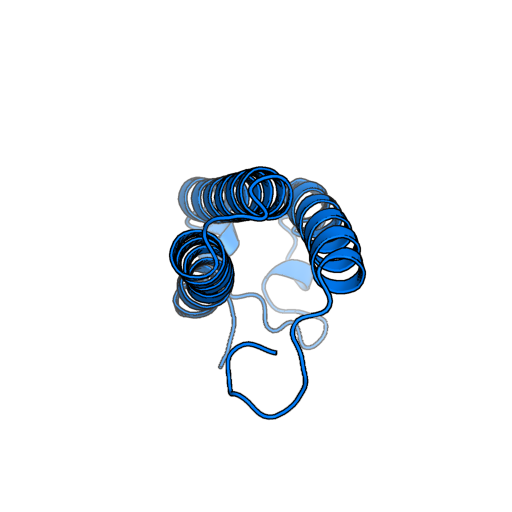505 -10.428 1.00 96.19 102 ARG A N 1
ATOM 827 C CA . ARG A 1 102 ? 3.476 -8.648 -9.929 1.00 96.19 102 ARG A CA 1
ATOM 828 C C . ARG A 1 102 ? 3.142 -9.916 -10.720 1.00 96.19 102 ARG A C 1
ATOM 830 O O . ARG A 1 102 ? 1.987 -10.128 -11.062 1.00 96.19 102 ARG A O 1
ATOM 837 N N . ASN A 1 103 ? 4.142 -10.749 -10.987 1.00 90.38 103 ASN A N 1
ATOM 838 C CA . ASN A 1 103 ? 3.940 -12.101 -11.504 1.00 90.38 103 ASN A CA 1
ATOM 839 C C . ASN A 1 103 ? 3.166 -12.963 -10.485 1.00 90.38 103 ASN A C 1
ATOM 841 O O . ASN A 1 103 ? 3.396 -12.844 -9.27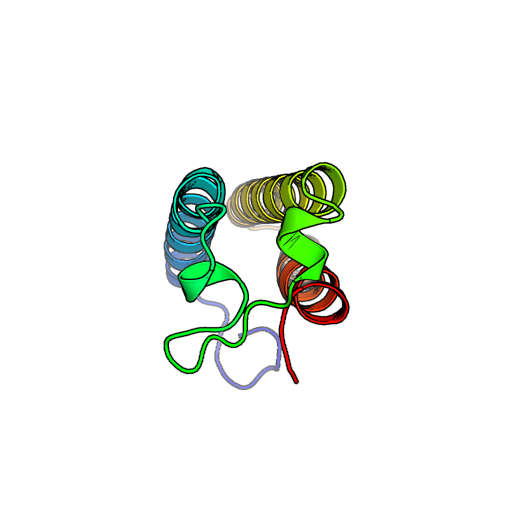8 1.00 90.38 103 ASN A O 1
ATOM 845 N N . ASP A 1 104 ? 2.261 -13.806 -10.987 1.00 74.50 104 ASP A N 1
ATOM 846 C CA . ASP A 1 104 ? 1.449 -14.750 -10.199 1.00 74.50 104 ASP A CA 1
ATOM 847 C C . ASP A 1 104 ? 2.271 -15.883 -9.557 1.00 74.50 104 ASP A C 1
ATOM 849 O O . ASP A 1 104 ? 3.209 -16.397 -10.214 1.00 74.50 104 ASP A O 1
#

Secondary structure (DSSP, 8-state):
-TTSSS---HHHHHHHHHHHHHHHHHHHHHS-SSHHHHH-TT--B-THHHHTHHHHHHHHHHHHHHHHHHHHHHS-TT-HHHHHHHHHHHHHHHHHHHHHHB--

Radius of gyration: 15.65 Å; chains: 1; bounding box: 36×26×38 Å

Foldseek 3Di:
DLVPPDDDDLVVLLVVLVVLLVVLVCVVPPQDPDPCSDPNDPFQWHVQCVVCVVVLNVLSVQLNVLSVQLNVVSVVPPCPVSNSVSVVSNVVSVVVNCVRTGHD